Protein AF-A0A850MKI8-F1 (afdb_monomer_lite)

Foldseek 3Di:
DDLVVVVVLLVVLDDPVFKDQDQVVQQVVQDDPDPDGDRDRMDGHDPDLVSLLSVVVSCVVVVNDDDDDDDPCPSVVVSVVVVVVVD

Sequence (87 aa):
MNQDKLNELLSSIFDKKSFSMDKALLYFYSMDVSVKEHIP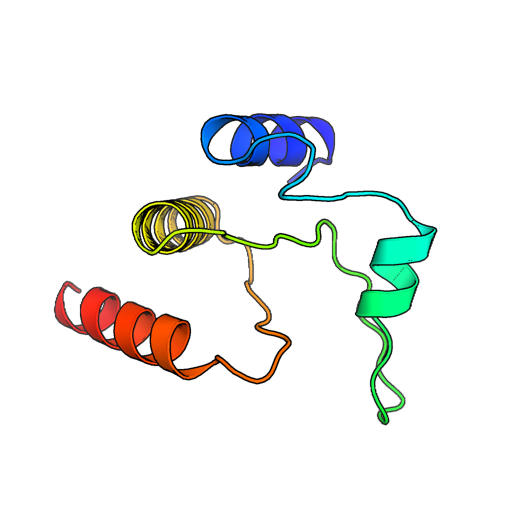DAVVIPETREQLVQLVKLAYEHEIPIIPRGANVKDLQELIAEQLDLL

Radius of gyration: 13.31 Å; chains: 1; bounding box: 34×26×26 Å

Structure (mmCIF, N/CA/C/O backbone):
data_AF-A0A850MKI8-F1
#
_entry.id   AF-A0A850MKI8-F1
#
loop_
_atom_site.group_PDB
_atom_site.id
_atom_site.type_symbol
_atom_site.label_atom_id
_atom_site.label_alt_id
_atom_site.label_comp_id
_atom_site.label_asym_id
_atom_site.label_entity_id
_atom_site.label_seq_id
_atom_site.pdbx_PDB_ins_code
_atom_site.Cartn_x
_atom_site.Cartn_y
_atom_site.Cartn_z
_atom_site.occupancy
_atom_site.B_iso_or_equiv
_atom_site.auth_seq_id
_atom_site.auth_comp_id
_atom_site.auth_asym_id
_atom_site.auth_atom_id
_atom_site.pdbx_PDB_model_num
ATOM 1 N N . MET A 1 1 ? -5.875 0.609 -13.980 1.00 88.12 1 MET A N 1
ATOM 2 C CA . MET A 1 1 ? -6.155 1.935 -13.376 1.00 88.12 1 MET A CA 1
ATOM 3 C C . MET A 1 1 ? -4.964 2.865 -13.622 1.00 88.12 1 MET A C 1
ATOM 5 O O . MET A 1 1 ? -3.877 2.344 -13.818 1.00 88.12 1 MET A O 1
ATOM 9 N N . ASN A 1 2 ? -5.136 4.194 -13.680 1.00 93.12 2 ASN A N 1
ATOM 10 C CA . ASN A 1 2 ? -4.002 5.126 -13.827 1.00 93.12 2 ASN A CA 1
ATOM 11 C C . ASN A 1 2 ? -3.378 5.492 -12.460 1.00 93.12 2 ASN A C 1
ATOM 13 O O . ASN A 1 2 ? -3.986 5.251 -11.416 1.00 93.12 2 ASN A O 1
ATOM 17 N N . GLN A 1 3 ? -2.167 6.063 -12.467 1.00 91.38 3 GLN A N 1
ATOM 18 C CA . GLN A 1 3 ? -1.426 6.367 -11.233 1.00 91.38 3 GLN A CA 1
ATOM 19 C C . GLN A 1 3 ? -2.108 7.430 -10.366 1.00 91.38 3 GLN A C 1
ATOM 21 O O . GLN A 1 3 ? -2.140 7.276 -9.149 1.00 91.38 3 GLN A O 1
ATOM 26 N N . ASP A 1 4 ? -2.701 8.460 -10.972 1.00 95.81 4 ASP A N 1
ATOM 27 C CA . ASP A 1 4 ? -3.376 9.527 -10.225 1.00 95.81 4 ASP A CA 1
ATOM 28 C C . ASP A 1 4 ? -4.559 8.981 -9.423 1.00 95.81 4 ASP A C 1
ATOM 30 O O . ASP A 1 4 ? -4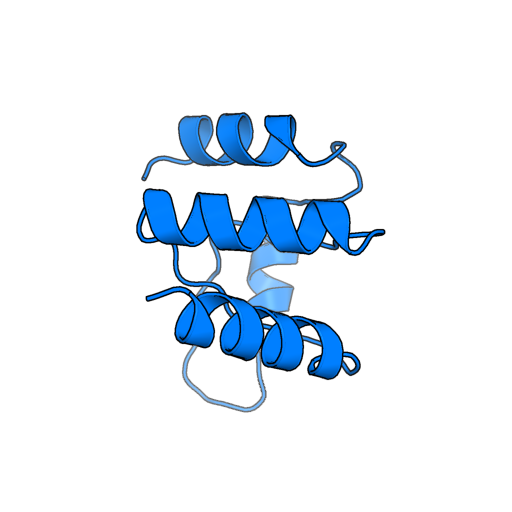.713 9.292 -8.240 1.00 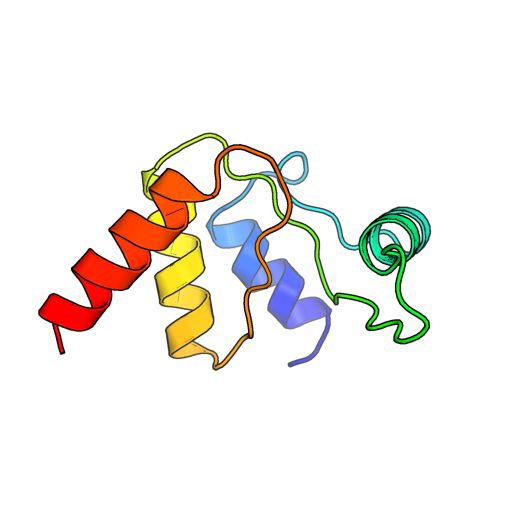95.81 4 ASP A O 1
ATOM 34 N N . LYS A 1 5 ? -5.362 8.105 -10.044 1.00 96.00 5 LYS A N 1
ATOM 35 C CA . LYS A 1 5 ? -6.507 7.489 -9.379 1.00 96.00 5 LYS A CA 1
ATOM 36 C C . LYS A 1 5 ? -6.075 6.522 -8.284 1.00 96.00 5 LYS A C 1
ATOM 38 O O . LYS A 1 5 ? -6.676 6.529 -7.214 1.00 96.00 5 LYS A O 1
ATOM 43 N N . LEU A 1 6 ? -5.029 5.728 -8.522 1.00 95.75 6 LEU A N 1
ATOM 44 C CA . LEU A 1 6 ? -4.475 4.844 -7.494 1.00 95.75 6 LEU A CA 1
ATOM 45 C C . LEU A 1 6 ? -3.977 5.648 -6.285 1.00 95.75 6 LEU A C 1
ATOM 47 O O . LEU A 1 6 ? -4.279 5.299 -5.148 1.00 95.75 6 LEU A O 1
ATOM 51 N N . ASN A 1 7 ? -3.269 6.751 -6.526 1.00 96.19 7 ASN A N 1
ATOM 52 C CA . ASN A 1 7 ? -2.784 7.631 -5.470 1.00 96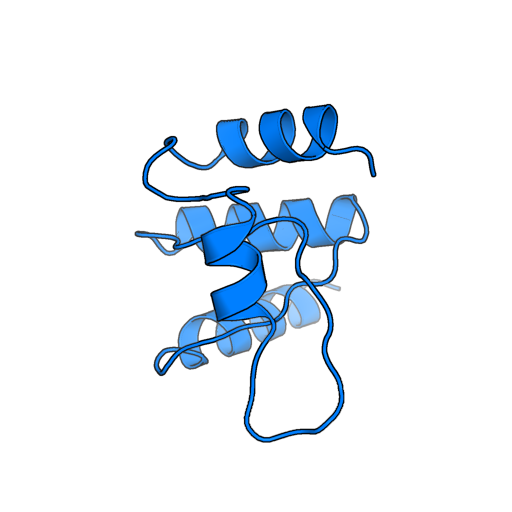.19 7 ASN A CA 1
ATOM 53 C C . ASN A 1 7 ? -3.932 8.269 -4.670 1.00 96.19 7 ASN A C 1
ATOM 55 O O . ASN A 1 7 ? -3.849 8.341 -3.445 1.00 96.19 7 ASN A O 1
ATOM 59 N N . GLU A 1 8 ? -5.004 8.708 -5.337 1.00 96.75 8 GLU A N 1
ATOM 60 C CA . GLU A 1 8 ? -6.206 9.235 -4.675 1.00 96.75 8 GLU A CA 1
ATOM 61 C C . GLU A 1 8 ? -6.850 8.178 -3.767 1.00 96.75 8 GLU A C 1
ATOM 63 O O . GLU A 1 8 ? -7.111 8.442 -2.594 1.00 96.75 8 GLU A O 1
ATOM 68 N N . LEU A 1 9 ? -7.048 6.965 -4.292 1.00 96.81 9 LEU A N 1
ATOM 69 C CA . LEU A 1 9 ? -7.628 5.848 -3.552 1.00 96.81 9 LEU A CA 1
ATOM 70 C C . LEU A 1 9 ? -6.788 5.480 -2.324 1.00 96.81 9 LEU A C 1
ATOM 72 O O . LEU A 1 9 ? -7.325 5.390 -1.222 1.00 96.81 9 LEU A O 1
ATOM 76 N N . LEU A 1 10 ? -5.470 5.331 -2.475 1.00 96.69 10 LEU A N 1
ATOM 77 C CA . LEU A 1 10 ? -4.583 4.996 -1.356 1.00 96.69 10 LEU A CA 1
ATOM 78 C C . LEU A 1 10 ? -4.520 6.114 -0.311 1.00 96.69 10 LEU A C 1
ATOM 80 O O . LEU A 1 10 ? -4.547 5.831 0.885 1.00 96.69 10 LEU A O 1
ATOM 84 N N . SER A 1 11 ? -4.529 7.378 -0.742 1.00 96.94 11 SER A N 1
ATOM 85 C CA . SER A 1 11 ? -4.536 8.535 0.165 1.00 96.94 11 SER A CA 1
ATOM 86 C C . SER A 1 11 ? -5.818 8.647 1.002 1.00 96.94 11 SER A C 1
ATOM 88 O O . SER A 1 11 ? -5.834 9.385 1.982 1.00 96.94 11 SER A O 1
ATOM 90 N N . SER A 1 12 ? -6.895 7.938 0.640 1.00 96.88 12 SER A N 1
ATOM 91 C CA . SER A 1 12 ? -8.125 7.893 1.446 1.00 96.88 12 SER A CA 1
ATOM 92 C C . SER A 1 12 ? -8.024 6.989 2.684 1.00 96.88 12 SER A C 1
ATOM 94 O O . SER A 1 12 ? -8.823 7.134 3.607 1.00 96.88 12 SER A O 1
ATOM 96 N N . ILE A 1 13 ? -7.039 6.081 2.714 1.00 96.31 13 ILE A N 1
ATOM 97 C CA . ILE A 1 13 ? -6.813 5.098 3.791 1.00 96.31 13 ILE A CA 1
ATOM 98 C C . ILE A 1 13 ? -5.497 5.383 4.529 1.00 96.31 13 ILE A C 1
ATOM 100 O O . ILE A 1 13 ? -5.395 5.200 5.744 1.00 96.31 13 ILE A O 1
ATOM 104 N N . PHE A 1 14 ? -4.475 5.810 3.786 1.00 96.00 14 PHE A N 1
ATOM 105 C CA . PHE A 1 14 ? -3.091 5.867 4.236 1.00 96.00 14 PHE A CA 1
ATOM 106 C C . PHE A 1 14 ? -2.530 7.286 4.218 1.00 96.00 14 PHE A C 1
ATOM 108 O O . PHE A 1 14 ? -2.705 8.040 3.260 1.00 96.00 14 PHE A O 1
ATOM 115 N N . ASP A 1 15 ? -1.726 7.602 5.230 1.00 93.38 15 ASP A N 1
ATOM 116 C CA . ASP A 1 15 ? -0.824 8.747 5.169 1.00 93.38 15 ASP A CA 1
ATOM 117 C C . ASP A 1 15 ? 0.277 8.506 4.126 1.00 93.38 15 ASP A C 1
ATOM 119 O O . ASP A 1 15 ? 0.668 7.369 3.853 1.00 93.38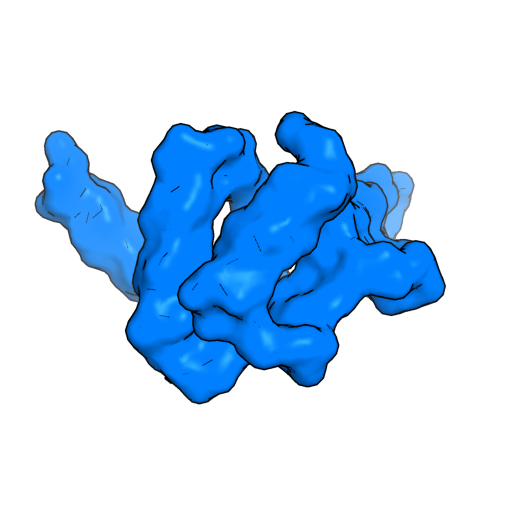 15 ASP A O 1
ATOM 123 N N . LYS A 1 16 ? 0.894 9.582 3.620 1.00 88.31 16 LYS A N 1
ATOM 124 C CA . LYS A 1 16 ? 2.001 9.509 2.640 1.00 88.31 16 LYS A CA 1
ATOM 125 C C . LYS A 1 16 ? 3.231 8.716 3.106 1.00 88.31 16 LYS A C 1
ATOM 127 O O . LYS A 1 16 ? 4.101 8.420 2.298 1.00 88.31 16 LYS A O 1
ATOM 132 N N . LYS A 1 17 ? 3.339 8.420 4.404 1.00 89.56 17 LYS A N 1
ATOM 133 C CA . LYS A 1 17 ? 4.395 7.573 4.983 1.00 89.56 17 LYS A CA 1
ATOM 134 C C . LYS A 1 17 ? 4.084 6.073 4.880 1.00 89.56 17 LYS A C 1
ATOM 136 O O . LYS A 1 17 ? 5.003 5.264 4.941 1.00 89.56 17 LYS A O 1
ATOM 141 N N . SER A 1 18 ? 2.809 5.717 4.739 1.00 90.75 18 SER A N 1
ATOM 142 C CA . SER A 1 18 ? 2.302 4.342 4.799 1.00 90.75 18 SER A CA 1
ATOM 143 C C . SER A 1 18 ? 2.115 3.722 3.413 1.00 90.75 18 SER A C 1
ATOM 145 O O . SER A 1 18 ? 1.753 2.553 3.307 1.00 90.75 18 SER A O 1
ATOM 147 N N . PHE A 1 19 ? 2.394 4.467 2.341 1.00 95.38 19 PHE A N 1
ATOM 148 C CA . PHE A 1 19 ? 2.528 3.916 0.998 1.00 95.38 19 PHE A CA 1
ATOM 149 C C . PHE A 1 19 ? 3.536 4.705 0.162 1.00 95.38 19 PHE A C 1
ATOM 151 O O . PHE A 1 19 ? 3.867 5.847 0.469 1.00 95.38 19 PHE A O 1
ATOM 158 N N . SER A 1 20 ? 4.027 4.089 -0.907 1.00 95.00 20 SER A N 1
ATOM 159 C CA . SER A 1 20 ? 4.957 4.711 -1.841 1.00 95.00 20 SER A CA 1
ATOM 160 C C . SER A 1 20 ? 4.708 4.232 -3.264 1.00 95.00 20 SER A C 1
ATOM 162 O O . SER A 1 20 ? 4.379 3.071 -3.508 1.00 95.00 20 SER A O 1
ATOM 164 N N . MET A 1 21 ? 4.901 5.157 -4.199 1.00 95.19 21 MET A N 1
ATOM 165 C CA . MET A 1 21 ? 4.887 4.933 -5.646 1.00 95.19 21 MET A CA 1
ATOM 166 C C . MET A 1 21 ? 6.235 5.351 -6.267 1.00 95.19 21 MET A C 1
ATOM 168 O O . MET A 1 21 ? 6.335 5.594 -7.470 1.00 95.19 21 MET A O 1
ATOM 172 N N . ASP A 1 22 ? 7.279 5.485 -5.438 1.00 94.62 22 ASP A N 1
ATOM 173 C CA . ASP A 1 22 ? 8.629 5.818 -5.888 1.00 94.62 22 ASP A CA 1
ATOM 174 C C . ASP A 1 22 ? 9.238 4.668 -6.696 1.00 94.62 22 ASP A C 1
ATOM 176 O O . ASP A 1 22 ? 9.318 3.535 -6.226 1.00 94.62 22 ASP A O 1
ATOM 180 N N . LYS A 1 23 ? 9.729 4.965 -7.902 1.00 92.69 23 LYS A N 1
ATOM 181 C CA . LYS A 1 23 ? 10.212 3.945 -8.843 1.00 92.69 23 LYS A CA 1
ATOM 182 C C . LYS A 1 23 ? 11.354 3.094 -8.289 1.00 92.69 23 LYS A C 1
ATOM 184 O O . LYS A 1 23 ? 11.401 1.905 -8.595 1.00 92.69 23 LYS A O 1
ATOM 189 N N . ALA A 1 24 ? 12.268 3.674 -7.508 1.00 91.62 24 ALA A N 1
ATOM 190 C CA . ALA A 1 24 ? 13.388 2.920 -6.953 1.00 91.62 24 ALA A CA 1
ATOM 191 C C . ALA A 1 24 ? 12.896 1.929 -5.894 1.00 91.62 24 ALA A C 1
ATOM 193 O O . ALA A 1 24 ? 13.328 0.775 -5.876 1.00 91.62 24 ALA A O 1
ATOM 194 N N . LEU A 1 25 ? 11.939 2.349 -5.064 1.00 91.12 25 LEU A N 1
ATOM 195 C CA . LEU A 1 25 ? 11.306 1.457 -4.104 1.00 91.12 25 LEU A CA 1
ATOM 196 C C . LEU A 1 25 ? 10.476 0.369 -4.797 1.00 91.12 25 LEU A C 1
ATOM 198 O O . LEU A 1 25 ? 10.614 -0.800 -4.456 1.00 91.12 25 LEU A O 1
ATOM 202 N N . LEU A 1 26 ? 9.658 0.716 -5.792 1.00 92.56 26 LEU A N 1
ATOM 203 C CA . LEU A 1 26 ? 8.859 -0.266 -6.535 1.00 92.56 26 LEU A CA 1
ATOM 204 C C . LEU A 1 26 ? 9.750 -1.326 -7.192 1.00 92.56 26 LEU A C 1
ATOM 206 O O . LEU A 1 26 ? 9.453 -2.512 -7.091 1.00 92.56 26 LEU A O 1
ATOM 210 N N . TYR A 1 27 ? 10.877 -0.914 -7.780 1.00 90.31 27 TYR A N 1
ATOM 211 C CA . TYR A 1 27 ? 11.873 -1.834 -8.328 1.00 90.31 27 TYR A CA 1
ATOM 212 C C . TYR A 1 27 ? 12.483 -2.735 -7.244 1.00 90.31 27 TYR A C 1
ATOM 214 O O . TYR A 1 27 ? 12.570 -3.946 -7.408 1.00 90.31 27 TYR A O 1
ATOM 222 N N . PHE A 1 28 ? 12.835 -2.189 -6.078 1.00 87.94 28 PHE A N 1
ATOM 223 C CA . PHE A 1 28 ? 13.309 -3.010 -4.959 1.00 87.94 28 PHE A CA 1
ATOM 224 C C . PHE A 1 28 ? 12.270 -4.067 -4.531 1.00 87.94 28 PHE A C 1
ATOM 226 O O . PHE A 1 28 ? 12.614 -5.209 -4.220 1.00 87.94 28 PHE A O 1
ATOM 233 N N . TYR A 1 29 ? 10.985 -3.704 -4.565 1.00 88.19 29 TYR A N 1
ATOM 234 C CA . TYR A 1 29 ? 9.865 -4.589 -4.245 1.00 88.19 29 TYR A CA 1
ATOM 235 C C . TYR A 1 29 ? 9.408 -5.493 -5.407 1.00 88.19 29 TYR A C 1
ATOM 237 O O . TYR A 1 29 ? 8.591 -6.385 -5.169 1.00 88.19 29 TYR A O 1
ATOM 245 N N . SER A 1 30 ? 9.947 -5.336 -6.620 1.00 86.12 30 SER A N 1
ATOM 246 C CA . SER A 1 30 ? 9.678 -6.220 -7.765 1.00 86.12 30 SER A CA 1
ATOM 247 C C . SER A 1 30 ? 10.631 -7.406 -7.849 1.00 86.12 30 SER A C 1
ATOM 249 O O . SER A 1 30 ? 10.357 -8.362 -8.570 1.00 86.12 30 SER A O 1
ATOM 251 N N . MET A 1 31 ? 11.755 -7.335 -7.133 1.00 78.81 31 MET A N 1
ATOM 252 C CA . MET A 1 31 ? 12.780 -8.370 -7.134 1.00 78.81 31 MET A CA 1
ATOM 253 C C . MET A 1 31 ? 12.477 -9.444 -6.088 1.00 78.81 31 MET A C 1
ATOM 255 O O . MET A 1 31 ? 12.261 -9.134 -4.908 1.00 78.81 31 MET A O 1
ATOM 259 N N . ASP A 1 32 ? 12.535 -10.702 -6.508 1.00 74.81 32 ASP A N 1
ATOM 260 C CA . ASP A 1 32 ? 12.696 -11.873 -5.651 1.00 74.81 32 ASP A CA 1
ATOM 261 C C . ASP A 1 32 ? 13.871 -12.737 -6.161 1.00 74.81 32 ASP A C 1
ATOM 263 O O . ASP A 1 32 ? 14.674 -12.294 -6.980 1.00 74.81 32 ASP A O 1
ATOM 267 N N . VAL A 1 33 ? 14.037 -13.954 -5.635 1.00 68.75 33 VAL A N 1
ATOM 268 C CA . VAL A 1 33 ? 15.072 -14.901 -6.107 1.00 68.75 33 VAL A CA 1
ATOM 269 C C . VAL A 1 33 ? 14.753 -15.518 -7.478 1.00 68.75 33 VAL A C 1
ATOM 271 O O . VAL A 1 33 ? 15.551 -16.297 -7.999 1.00 68.75 33 VAL A O 1
ATOM 274 N N . SER A 1 34 ? 13.592 -15.215 -8.059 1.00 67.56 34 SER A N 1
ATOM 275 C CA . SER A 1 34 ? 13.144 -15.746 -9.341 1.00 67.56 34 SER A CA 1
ATOM 276 C C . SER A 1 34 ? 13.545 -14.839 -10.511 1.00 67.56 34 SER A C 1
ATOM 278 O O . SER A 1 34 ? 13.974 -13.703 -10.351 1.00 67.56 34 SER A O 1
ATOM 280 N N . VAL A 1 35 ? 13.409 -15.368 -11.730 1.00 58.78 35 VAL A N 1
ATOM 281 C CA . VAL A 1 35 ? 13.728 -14.657 -12.984 1.00 58.78 35 VAL A CA 1
ATOM 282 C C . VAL A 1 35 ? 12.560 -13.772 -13.454 1.00 58.78 35 VAL A C 1
ATOM 284 O O . VAL A 1 35 ? 12.698 -13.018 -14.414 1.00 58.78 35 VAL A O 1
ATOM 287 N N . LYS A 1 36 ? 11.381 -13.871 -12.823 1.00 59.06 36 LYS A N 1
ATOM 288 C CA . LYS A 1 36 ? 10.199 -13.098 -13.219 1.00 59.06 36 LYS A CA 1
ATOM 289 C C . LYS A 1 36 ? 10.084 -11.844 -12.368 1.00 59.06 36 LYS A C 1
ATOM 291 O O . LYS A 1 36 ? 9.755 -11.916 -11.193 1.00 59.06 36 LYS A O 1
ATOM 296 N N . GLU A 1 37 ? 10.252 -10.701 -13.012 1.00 65.56 37 GLU A N 1
ATOM 297 C CA . GLU A 1 37 ? 10.005 -9.402 -12.401 1.00 65.56 37 GLU A CA 1
ATOM 298 C C . GLU A 1 37 ? 8.592 -8.926 -12.754 1.00 65.56 37 GLU A C 1
ATOM 300 O O . GLU A 1 37 ? 8.209 -8.882 -13.926 1.00 65.56 37 GLU A O 1
ATOM 305 N N . HIS A 1 38 ? 7.813 -8.550 -11.740 1.00 80.19 38 HIS A N 1
ATOM 306 C CA . HIS A 1 38 ? 6.611 -7.742 -11.923 1.00 80.19 38 HIS A CA 1
ATOM 307 C C . HIS A 1 38 ? 6.755 -6.485 -11.074 1.00 80.19 38 HIS A C 1
ATOM 309 O O . HIS A 1 38 ? 6.752 -6.559 -9.845 1.00 80.19 38 HIS A O 1
ATOM 315 N N . ILE A 1 39 ? 6.888 -5.328 -11.721 1.00 88.38 39 ILE A N 1
ATOM 316 C CA . ILE A 1 39 ? 6.992 -4.051 -11.011 1.00 88.38 39 ILE A CA 1
ATOM 317 C C . ILE A 1 39 ? 5.604 -3.683 -10.472 1.00 88.38 39 ILE A C 1
ATOM 319 O O . ILE A 1 39 ? 4.666 -3.590 -11.264 1.00 88.38 39 ILE A O 1
ATOM 323 N N . PRO A 1 40 ? 5.431 -3.524 -9.147 1.00 92.81 40 PRO A N 1
ATOM 324 C CA . PRO A 1 40 ? 4.160 -3.095 -8.579 1.00 92.81 40 PRO A CA 1
ATOM 325 C C . PRO A 1 40 ? 3.890 -1.619 -8.897 1.00 92.81 40 PRO A C 1
ATOM 327 O O . PRO A 1 40 ? 4.824 -0.839 -9.063 1.00 92.81 40 PRO A O 1
ATOM 330 N N . ASP A 1 41 ? 2.618 -1.217 -8.915 1.00 95.12 41 ASP A N 1
ATOM 331 C CA . ASP A 1 41 ? 2.228 0.194 -9.064 1.00 95.12 41 ASP A CA 1
ATOM 332 C C . ASP A 1 41 ? 2.362 0.994 -7.756 1.00 95.12 41 ASP A C 1
ATOM 334 O O . ASP A 1 41 ? 2.547 2.211 -7.777 1.00 95.12 41 ASP A O 1
ATOM 338 N N . ALA A 1 42 ? 2.261 0.312 -6.612 1.00 95.31 42 ALA A N 1
ATOM 339 C CA . ALA A 1 42 ? 2.406 0.887 -5.281 1.00 95.31 42 ALA A CA 1
ATOM 340 C C . ALA A 1 42 ? 2.894 -0.170 -4.281 1.00 95.31 42 ALA A C 1
ATOM 342 O O . ALA A 1 42 ? 2.613 -1.361 -4.420 1.00 95.31 42 ALA A O 1
ATOM 343 N N . VAL A 1 43 ? 3.580 0.284 -3.235 1.00 94.12 43 VAL A N 1
ATOM 344 C CA . VAL A 1 43 ? 3.885 -0.505 -2.036 1.00 94.12 43 VAL A CA 1
ATOM 345 C C . VAL A 1 43 ? 3.191 0.157 -0.859 1.00 94.12 43 VAL A C 1
ATOM 347 O O . VAL A 1 43 ? 3.307 1.366 -0.678 1.00 94.12 43 VAL A O 1
ATOM 350 N N . VAL A 1 44 ? 2.482 -0.633 -0.061 1.00 94.25 44 VAL A N 1
ATOM 351 C CA . VAL A 1 44 ? 1.719 -0.180 1.107 1.00 94.25 44 VAL A CA 1
ATOM 352 C C . VAL A 1 44 ? 2.214 -0.908 2.353 1.00 94.25 44 VAL A C 1
ATOM 354 O O . VAL A 1 44 ? 2.528 -2.097 2.302 1.00 94.25 44 VAL A O 1
ATOM 357 N N . ILE A 1 45 ? 2.288 -0.192 3.469 1.00 91.81 45 ILE A N 1
ATOM 358 C CA . ILE A 1 45 ? 2.650 -0.717 4.785 1.00 91.81 45 ILE A CA 1
ATOM 359 C C . ILE A 1 45 ? 1.544 -0.282 5.757 1.00 91.81 45 ILE A C 1
ATOM 361 O O . ILE A 1 45 ? 1.624 0.812 6.321 1.00 91.81 45 ILE A O 1
ATOM 365 N N . PRO A 1 46 ? 0.482 -1.092 5.918 1.00 90.81 46 PRO A N 1
ATOM 366 C CA . PRO A 1 46 ? -0.564 -0.807 6.891 1.00 90.81 46 PRO A CA 1
ATOM 367 C C . PRO A 1 46 ? -0.007 -0.892 8.316 1.00 90.81 46 PRO A C 1
ATOM 369 O O . PRO A 1 46 ? 0.723 -1.822 8.656 1.00 90.81 46 PRO A O 1
ATOM 372 N N . GLU A 1 47 ? -0.367 0.082 9.150 1.00 89.75 47 GLU A N 1
ATOM 373 C CA . GLU A 1 47 ? 0.017 0.150 10.566 1.00 89.75 47 GLU A CA 1
ATOM 374 C C . GLU A 1 47 ? -1.066 -0.458 11.476 1.00 89.75 47 GLU A C 1
ATOM 376 O O . GLU A 1 47 ? -0.777 -0.824 12.615 1.00 89.75 47 GLU A O 1
ATOM 381 N N . THR A 1 48 ? -2.307 -0.589 10.984 1.00 89.25 48 THR A N 1
ATOM 382 C CA . THR A 1 48 ? -3.440 -1.139 11.745 1.00 89.25 48 THR A CA 1
ATOM 383 C C . THR A 1 48 ? -4.240 -2.181 10.959 1.00 89.25 48 THR A C 1
ATOM 385 O O . THR A 1 48 ? -4.217 -2.222 9.724 1.00 89.25 48 THR A O 1
ATOM 388 N N . ARG A 1 49 ? -5.000 -3.018 11.683 1.00 85.56 49 ARG A N 1
ATOM 389 C CA . ARG A 1 49 ? -5.911 -4.012 11.090 1.00 85.56 49 ARG A CA 1
ATOM 390 C C . ARG A 1 49 ? -6.995 -3.338 10.252 1.00 85.56 49 ARG A C 1
ATOM 392 O O . ARG A 1 49 ? -7.355 -3.836 9.193 1.00 85.56 49 ARG A O 1
ATOM 399 N N . GLU A 1 50 ? -7.495 -2.192 10.695 1.00 89.56 50 GLU A N 1
ATOM 400 C CA . GLU A 1 50 ? -8.549 -1.438 10.013 1.00 89.56 50 GLU A CA 1
ATOM 401 C C . GLU A 1 50 ? -8.078 -0.943 8.643 1.00 89.56 50 GLU A C 1
ATOM 403 O O . GLU A 1 50 ? -8.806 -1.090 7.662 1.00 89.56 50 GLU A O 1
ATOM 408 N N . GLN A 1 51 ? -6.843 -0.439 8.552 1.00 92.12 51 GLN A N 1
ATOM 409 C CA . GLN A 1 51 ? -6.240 -0.047 7.276 1.00 92.12 51 GLN A CA 1
ATOM 410 C C . GLN A 1 51 ? -6.096 -1.241 6.327 1.00 92.12 51 GLN A C 1
ATOM 412 O O . GLN A 1 51 ? -6.387 -1.124 5.138 1.00 92.12 51 GLN A O 1
ATOM 417 N N . LEU A 1 52 ? -5.687 -2.404 6.849 1.00 89.88 52 LEU A N 1
ATOM 418 C CA . LEU A 1 52 ? -5.589 -3.632 6.061 1.00 89.88 52 LEU A CA 1
ATOM 419 C C . LEU A 1 52 ? -6.961 -4.061 5.516 1.00 89.88 52 LEU A C 1
ATOM 421 O O . LEU A 1 52 ? -7.084 -4.361 4.330 1.00 89.88 52 LEU A O 1
ATOM 425 N N . VAL A 1 53 ? -8.002 -4.035 6.354 1.00 89.62 53 VAL A N 1
ATOM 426 C CA . VAL A 1 53 ? -9.385 -4.352 5.956 1.00 89.62 53 VAL A CA 1
ATOM 427 C C . VAL A 1 53 ? -9.869 -3.407 4.857 1.00 89.62 53 VAL A C 1
ATOM 429 O O . VAL A 1 53 ? -10.426 -3.859 3.857 1.00 89.62 53 VAL A O 1
ATOM 432 N N . GLN A 1 54 ? -9.656 -2.100 5.024 1.00 93.38 54 GLN A N 1
ATOM 433 C CA . GLN A 1 54 ? -10.045 -1.096 4.031 1.00 93.38 54 GLN A CA 1
ATOM 434 C C . GLN A 1 54 ? -9.299 -1.288 2.707 1.00 93.38 54 GLN A C 1
ATOM 436 O O . GLN A 1 54 ? -9.923 -1.227 1.650 1.00 93.38 54 GLN A O 1
ATOM 441 N N . LEU A 1 55 ? -7.997 -1.582 2.757 1.00 93.88 55 LEU A N 1
ATOM 442 C CA . LEU A 1 55 ? -7.185 -1.865 1.575 1.00 93.88 55 LEU A CA 1
ATOM 443 C C . LEU A 1 55 ? -7.701 -3.083 0.807 1.00 93.88 55 LEU A C 1
ATOM 445 O O . LEU A 1 55 ? -7.838 -3.008 -0.410 1.00 93.88 55 LEU A O 1
ATOM 449 N N . VAL A 1 56 ? -7.988 -4.192 1.496 1.00 91.25 56 VAL A N 1
ATOM 450 C CA . VAL A 1 56 ? -8.477 -5.418 0.846 1.00 91.25 56 VAL A CA 1
ATOM 451 C C . VAL A 1 56 ? -9.834 -5.188 0.186 1.00 91.25 56 VAL A C 1
ATOM 453 O O . VAL A 1 56 ? -10.025 -5.603 -0.954 1.00 91.25 56 VAL A O 1
ATOM 456 N N . LYS A 1 57 ? -10.753 -4.477 0.852 1.00 92.38 57 LYS A N 1
ATOM 457 C CA . LYS A 1 57 ? -12.057 -4.121 0.268 1.00 92.38 57 LYS A CA 1
ATOM 458 C C . LYS A 1 57 ? -11.908 -3.237 -0.964 1.00 92.38 57 LYS A C 1
ATOM 460 O O . LYS A 1 57 ? -12.460 -3.560 -2.008 1.00 92.38 57 LYS A O 1
ATOM 465 N N . LEU A 1 58 ? -11.106 -2.177 -0.865 1.00 94.75 58 LEU A N 1
ATOM 466 C CA . LEU A 1 58 ? -10.827 -1.273 -1.980 1.00 94.75 58 LEU A CA 1
ATOM 467 C C . LEU A 1 58 ? -10.210 -2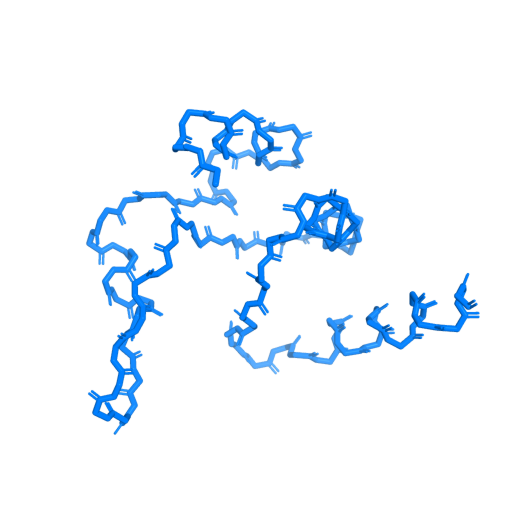.028 -3.162 1.00 94.75 58 LEU A C 1
ATOM 469 O O . LEU A 1 58 ? -10.602 -1.829 -4.309 1.00 94.75 58 LEU A O 1
ATOM 473 N N . ALA A 1 59 ? -9.253 -2.913 -2.889 1.00 93.19 59 ALA A N 1
ATOM 474 C CA . ALA A 1 59 ? -8.613 -3.721 -3.913 1.00 93.19 59 ALA A CA 1
ATOM 475 C C . ALA A 1 59 ? -9.592 -4.691 -4.581 1.00 93.19 59 ALA A C 1
ATOM 477 O O . ALA A 1 59 ? -9.553 -4.832 -5.799 1.00 93.19 59 ALA A O 1
ATOM 478 N N . TYR A 1 60 ? -10.496 -5.306 -3.817 1.00 93.06 60 TYR A N 1
ATOM 479 C CA . TYR A 1 60 ? -11.556 -6.151 -4.362 1.00 93.06 60 TYR A CA 1
ATOM 480 C C . TYR A 1 60 ? -12.515 -5.355 -5.259 1.00 93.06 60 TYR A C 1
ATOM 482 O O . TYR A 1 60 ? -12.734 -5.734 -6.406 1.00 93.06 60 TYR A O 1
ATOM 490 N N . GLU A 1 61 ? -13.023 -4.216 -4.777 1.00 94.50 61 GLU A N 1
ATOM 491 C CA . GLU A 1 61 ? -13.955 -3.345 -5.512 1.00 94.50 61 GLU A CA 1
ATOM 492 C C . GLU A 1 61 ? -13.376 -2.811 -6.832 1.00 94.50 61 GLU A C 1
ATOM 494 O O . GLU A 1 61 ? -14.114 -2.585 -7.791 1.00 94.50 61 GLU A O 1
ATOM 499 N N . HIS A 1 62 ? -12.058 -2.608 -6.889 1.00 95.06 62 HIS A N 1
ATOM 500 C CA . HIS A 1 62 ? -11.356 -2.071 -8.055 1.00 95.06 62 HIS A CA 1
ATOM 501 C C . HIS A 1 62 ? -10.533 -3.111 -8.832 1.00 95.06 62 HIS A C 1
ATOM 503 O O . HIS A 1 62 ? -9.761 -2.723 -9.712 1.00 95.06 62 HIS A O 1
ATOM 509 N N . GLU A 1 63 ? -10.679 -4.402 -8.515 1.00 93.75 63 GLU A N 1
ATOM 510 C CA . GLU A 1 63 ? -9.953 -5.520 -9.142 1.00 93.75 63 GLU A CA 1
ATOM 511 C C . GLU A 1 63 ? -8.419 -5.336 -9.142 1.00 93.75 63 GLU A C 1
ATOM 513 O O . GLU A 1 63 ? -7.716 -5.664 -10.100 1.00 93.75 63 GLU A O 1
ATOM 518 N N . ILE A 1 64 ? -7.881 -4.780 -8.054 1.00 93.81 64 ILE A N 1
ATOM 519 C CA . ILE A 1 64 ? -6.447 -4.543 -7.874 1.00 93.81 64 ILE A CA 1
ATOM 520 C C . ILE A 1 64 ? -5.822 -5.784 -7.223 1.00 93.81 64 ILE A C 1
ATOM 522 O O . ILE A 1 64 ? -6.176 -6.124 -6.092 1.00 93.81 64 ILE A O 1
ATOM 526 N N . PRO A 1 65 ? -4.862 -6.464 -7.871 1.00 91.19 65 PRO A N 1
ATOM 527 C CA . PRO A 1 65 ? -4.182 -7.594 -7.253 1.00 91.19 65 PRO A CA 1
ATOM 528 C C . PRO A 1 65 ? -3.295 -7.130 -6.088 1.00 91.19 65 PRO A C 1
ATOM 530 O O . PRO A 1 65 ? -2.483 -6.216 -6.234 1.00 91.19 65 PRO A O 1
ATOM 533 N N . ILE A 1 66 ? -3.409 -7.802 -4.938 1.00 91.12 66 ILE A N 1
ATOM 534 C CA . ILE A 1 66 ? -2.524 -7.606 -3.782 1.00 91.12 66 ILE A CA 1
ATOM 535 C C . ILE A 1 66 ? -1.519 -8.756 -3.725 1.00 91.12 66 ILE A C 1
ATOM 537 O O . ILE A 1 66 ? -1.899 -9.926 -3.708 1.00 91.12 66 ILE A O 1
ATOM 541 N N . ILE A 1 67 ? -0.232 -8.417 -3.637 1.00 88.12 67 ILE A N 1
ATOM 542 C CA . ILE A 1 67 ? 0.856 -9.381 -3.457 1.00 88.12 67 ILE A CA 1
ATOM 543 C C . ILE A 1 67 ? 1.469 -9.145 -2.069 1.00 88.12 67 ILE A C 1
ATOM 545 O O . ILE A 1 67 ? 2.192 -8.161 -1.887 1.00 88.12 67 ILE A O 1
ATOM 549 N N . PRO A 1 68 ? 1.187 -9.996 -1.066 1.00 85.94 68 PRO A N 1
ATOM 550 C CA . PRO A 1 68 ? 1.789 -9.842 0.253 1.00 85.94 68 PRO A CA 1
ATOM 551 C C . PRO A 1 68 ? 3.296 -10.082 0.223 1.00 85.94 68 PRO A C 1
ATOM 553 O O . PRO A 1 68 ? 3.769 -11.068 -0.341 1.00 85.94 68 PRO A O 1
ATOM 556 N N . ARG A 1 69 ? 4.051 -9.221 0.914 1.00 81.69 69 ARG A N 1
ATOM 557 C CA . ARG A 1 69 ? 5.500 -9.365 1.100 1.00 81.69 69 ARG A CA 1
ATOM 558 C C . ARG A 1 69 ? 5.885 -9.041 2.544 1.00 81.69 69 ARG A C 1
ATOM 560 O O . ARG A 1 69 ? 5.649 -7.933 3.009 1.00 81.69 69 ARG A O 1
ATOM 567 N N . GLY A 1 70 ? 6.489 -9.998 3.251 1.00 73.50 70 GLY A N 1
ATOM 568 C CA . GLY A 1 70 ? 6.917 -9.846 4.650 1.00 73.50 70 GLY A CA 1
ATOM 569 C C . GLY A 1 70 ? 6.622 -11.080 5.508 1.00 73.50 70 GLY A C 1
ATOM 570 O O . GLY A 1 70 ? 6.057 -12.052 5.023 1.00 73.50 70 GLY A O 1
ATOM 571 N N . ALA A 1 71 ? 7.023 -11.050 6.783 1.00 56.09 71 ALA A N 1
ATOM 572 C CA . ALA A 1 71 ? 6.925 -12.196 7.699 1.00 56.09 71 ALA A CA 1
ATOM 573 C C . ALA A 1 71 ? 5.559 -12.341 8.407 1.00 56.09 71 ALA A C 1
ATOM 575 O O . ALA A 1 71 ? 5.262 -13.407 8.938 1.00 56.09 71 ALA A O 1
ATOM 576 N N . ASN A 1 72 ? 4.702 -11.314 8.379 1.00 52.78 72 ASN A N 1
ATOM 577 C CA . ASN A 1 72 ? 3.410 -11.295 9.083 1.00 52.78 72 ASN A CA 1
ATOM 578 C C . ASN A 1 72 ? 2.221 -11.558 8.140 1.00 52.78 72 ASN A C 1
ATOM 580 O O . ASN A 1 72 ? 1.186 -10.907 8.219 1.00 52.78 72 ASN A O 1
ATOM 584 N N . VAL A 1 73 ? 2.364 -12.525 7.227 1.00 59.31 73 VAL A N 1
ATOM 585 C CA . VAL A 1 73 ? 1.327 -12.904 6.238 1.00 59.31 73 VAL A CA 1
ATOM 586 C C . VAL A 1 73 ? 0.054 -13.463 6.900 1.00 59.31 73 VAL A C 1
ATOM 588 O O . VAL A 1 73 ? -0.992 -13.540 6.257 1.00 59.31 73 VAL A O 1
ATOM 591 N N . LYS A 1 74 ? 0.124 -13.825 8.188 1.00 61.28 74 LYS A N 1
ATOM 592 C CA . LYS A 1 74 ? -0.987 -14.406 8.949 1.00 61.28 74 LYS A CA 1
ATOM 593 C C . LYS A 1 74 ? -2.229 -13.509 8.943 1.00 61.28 74 LYS A C 1
ATOM 595 O O . LYS A 1 74 ? -3.300 -13.993 8.600 1.00 61.28 74 LYS A O 1
ATOM 600 N N . ASP A 1 75 ? -2.068 -12.218 9.231 1.00 62.50 75 ASP A N 1
ATOM 601 C CA . ASP A 1 75 ? -3.203 -11.295 9.368 1.00 62.50 75 ASP A CA 1
ATOM 602 C C . ASP A 1 75 ? -3.926 -11.070 8.032 1.00 62.50 75 ASP A C 1
ATOM 604 O O . ASP A 1 75 ? -5.145 -10.925 7.995 1.00 62.50 75 ASP A O 1
ATOM 608 N N . LEU A 1 76 ? -3.192 -11.099 6.912 1.00 64.06 76 LEU A N 1
ATOM 609 C CA . LEU A 1 76 ? -3.798 -11.013 5.584 1.00 64.06 76 LEU A CA 1
ATOM 610 C C . LEU A 1 76 ? -4.511 -12.316 5.199 1.00 64.06 76 LEU A C 1
ATOM 612 O O . LEU A 1 76 ? -5.591 -12.257 4.622 1.00 64.06 76 LEU A O 1
ATOM 616 N N . GLN A 1 77 ? -3.935 -13.483 5.500 1.00 64.75 77 GLN A N 1
ATOM 617 C CA . GLN A 1 77 ? -4.588 -14.769 5.218 1.00 64.75 77 GLN A CA 1
ATOM 618 C C . GLN A 1 77 ? -5.871 -14.945 6.029 1.00 64.75 77 GLN A C 1
ATOM 620 O O . GLN A 1 77 ? -6.879 -15.380 5.481 1.00 64.75 77 GLN A O 1
ATOM 625 N N . GLU A 1 78 ? -5.839 -14.573 7.308 1.00 65.88 78 GLU A N 1
ATOM 626 C CA . GLU A 1 78 ? -7.004 -14.594 8.192 1.00 65.88 78 GLU A CA 1
ATOM 627 C C . GLU A 1 78 ? -8.090 -13.634 7.690 1.00 65.88 78 GLU A C 1
ATOM 629 O O . GLU A 1 78 ? -9.254 -14.013 7.605 1.00 65.88 78 GLU A O 1
ATOM 634 N N . LEU A 1 79 ? -7.710 -12.437 7.229 1.00 67.00 79 LEU A N 1
ATOM 635 C CA . LEU A 1 79 ? -8.657 -11.484 6.653 1.00 67.00 79 LEU A CA 1
ATOM 636 C C . LEU A 1 79 ? -9.258 -11.962 5.321 1.00 67.00 79 LEU A C 1
ATOM 638 O O . LEU A 1 79 ? -10.451 -11.785 5.091 1.00 67.00 79 LEU A O 1
ATOM 642 N N . ILE A 1 80 ? -8.452 -12.559 4.436 1.00 66.81 80 ILE A N 1
ATOM 643 C CA . ILE A 1 80 ? -8.953 -13.145 3.184 1.00 66.81 80 ILE A CA 1
ATOM 644 C C . ILE A 1 80 ? -9.947 -14.270 3.496 1.00 66.81 80 ILE A C 1
ATOM 646 O O . ILE A 1 80 ? -10.991 -14.332 2.855 1.00 66.81 80 ILE A O 1
ATOM 650 N N . ALA A 1 81 ? -9.664 -15.114 4.493 1.00 64.38 81 ALA A N 1
ATOM 651 C CA . ALA A 1 81 ? -10.592 -16.150 4.941 1.00 64.38 81 ALA A CA 1
ATOM 652 C C . ALA A 1 81 ? -11.904 -15.549 5.483 1.00 64.38 81 ALA A C 1
ATOM 654 O O . ALA A 1 81 ? -12.974 -15.944 5.030 1.00 64.38 81 ALA A O 1
ATOM 655 N N . GLU A 1 82 ? -11.835 -14.527 6.347 1.00 63.81 82 GLU A N 1
ATOM 656 C CA . GLU A 1 82 ? -13.024 -13.819 6.854 1.00 63.81 82 GLU A CA 1
ATOM 657 C C . GLU A 1 82 ? -13.869 -13.186 5.733 1.00 63.81 82 GLU A C 1
ATOM 659 O O . GLU A 1 82 ? -15.094 -13.163 5.822 1.00 63.81 82 GLU A O 1
ATOM 664 N N . GLN A 1 83 ? -13.240 -12.635 4.687 1.00 59.03 83 GLN A N 1
ATOM 665 C CA . GLN A 1 83 ? -13.962 -12.040 3.555 1.00 59.03 83 GLN A CA 1
ATOM 666 C C . GLN A 1 83 ? -14.559 -13.096 2.613 1.00 59.03 83 GLN A C 1
ATOM 668 O O . GLN A 1 83 ? -15.616 -12.851 2.040 1.00 59.03 83 GLN A O 1
ATOM 673 N N . LEU A 1 84 ? -13.914 -14.257 2.457 1.00 55.28 84 LEU A N 1
ATOM 674 C CA . LEU A 1 84 ? -14.450 -15.375 1.673 1.00 55.28 84 LEU A CA 1
ATOM 675 C C . LEU A 1 84 ? -15.642 -16.049 2.364 1.00 55.28 84 LEU A C 1
ATOM 677 O O . LEU A 1 84 ? -16.548 -16.485 1.669 1.00 55.28 84 LEU A O 1
ATOM 681 N N . ASP A 1 85 ? -15.682 -16.076 3.699 1.00 52.62 85 ASP A N 1
ATOM 682 C CA . ASP A 1 85 ? -16.836 -16.573 4.470 1.00 52.62 85 ASP A CA 1
ATOM 683 C C . ASP A 1 85 ? -18.052 -15.615 4.439 1.00 52.62 85 ASP A C 1
ATOM 685 O O . ASP A 1 85 ? -19.143 -15.969 4.890 1.00 52.62 85 ASP A O 1
ATOM 689 N N . LEU A 1 86 ? -17.878 -14.393 3.920 1.00 47.62 86 LEU A N 1
ATOM 690 C CA . LEU A 1 86 ? -18.932 -13.386 3.730 1.00 47.62 86 LEU A CA 1
ATOM 691 C C . LEU A 1 86 ? -19.498 -13.352 2.291 1.00 47.62 86 LEU A C 1
ATOM 693 O O . LEU A 1 86 ? -20.376 -12.527 2.020 1.00 47.62 86 LEU A O 1
ATOM 697 N N . LEU A 1 87 ? -19.014 -14.223 1.394 1.00 44.91 87 LEU A N 1
ATOM 698 C CA . LEU A 1 87 ? -19.473 -14.413 0.007 1.00 44.91 87 LEU A CA 1
ATOM 699 C C . LEU A 1 87 ? -20.226 -15.742 -0.152 1.00 44.91 87 LEU A C 1
ATOM 701 O O . LEU A 1 87 ? -21.225 -15.744 -0.908 1.00 44.91 87 LEU A O 1
#

Secondary structure (DSSP, 8-state):
--HHHHHHHHHTT--TTSEE--HHHHHHHH--SSS-----S-EE--SSHHHHHHHHHHHHHTTPPP---SS-HHHHHHHHHHHHTT-

pLDDT: mean 83.52, std 14.5, range [44.91, 96.94]